Protein AF-A0A1G2RIM7-F1 (afdb_monomer_lite)

Sequence (79 aa):
MEKIPKKGDIIYLESACYMDSPFRDITGGKARIQSVEEVNGNYWVVLEGFPTSKYSWAHLSEMQEYLRGQFGDSWAQKG

Secondary structure (DSSP, 8-state):
-PPPP-TT-EEEE-SGGGTTSS-TT---EEEEEEEEEEETTEEEEEETTEEEEEEEHHHHHHHHHHHHHHHTT-BS---

Radius of gyration: 11.86 Å; chains: 1; bounding box: 25×26×32 Å

pLDDT: mean 80.96, std 14.78, range [46.81, 95.12]

Foldseek 3Di:
DQDDDAFFDKFWDDQPVDPPPPCNQFNTGIWTFHGWDADPNWIWTATVVRNVDTDTCVVRSVCRVVSCVVHVHDHRHDD

Organism: NCBI:txid1802460

Structure (mmCIF, N/CA/C/O backbone):
data_AF-A0A1G2RIM7-F1
#
_entry.id   AF-A0A1G2RIM7-F1
#
loop_
_atom_site.group_PDB
_atom_site.id
_atom_site.type_symbol
_atom_site.label_atom_id
_atom_site.label_alt_id
_atom_site.label_comp_id
_atom_site.label_asym_id
_atom_site.label_entity_id
_atom_site.label_seq_id
_atom_site.pdbx_PDB_ins_code
_atom_site.Cartn_x
_atom_site.Cartn_y
_atom_site.Cartn_z
_atom_site.occupancy
_atom_site.B_iso_or_equiv
_atom_site.auth_seq_id
_atom_site.auth_comp_id
_atom_site.auth_asym_id
_atom_site.auth_atom_id
_atom_site.pdbx_PDB_model_num
ATOM 1 N N . MET A 1 1 ? 1.540 11.196 -15.413 1.00 48.88 1 MET A N 1
ATOM 2 C CA . MET A 1 1 ? 2.615 10.265 -15.011 1.00 48.88 1 MET A CA 1
ATOM 3 C C . MET A 1 1 ? 2.236 9.724 -13.654 1.00 48.88 1 MET A C 1
ATOM 5 O O . MET A 1 1 ? 2.027 10.530 -12.753 1.00 48.88 1 MET A O 1
ATOM 9 N N . GLU A 1 2 ? 2.077 8.410 -13.524 1.00 61.72 2 GLU A N 1
ATOM 10 C CA . GLU A 1 2 ? 1.886 7.788 -12.213 1.00 61.72 2 GLU A CA 1
ATOM 11 C C . GLU A 1 2 ? 3.103 8.081 -11.337 1.00 61.72 2 GLU A C 1
ATOM 13 O O . GLU A 1 2 ? 4.253 7.980 -11.771 1.00 61.72 2 GLU A O 1
ATOM 18 N N . LYS A 1 3 ? 2.849 8.520 -10.107 1.00 81.31 3 LYS A N 1
ATOM 19 C CA . LYS A 1 3 ? 3.907 8.772 -9.134 1.00 81.31 3 LYS A CA 1
ATOM 20 C C . LYS A 1 3 ? 4.472 7.420 -8.693 1.00 81.31 3 LYS A C 1
ATOM 22 O O . LYS A 1 3 ? 3.712 6.580 -8.228 1.00 81.31 3 LYS A O 1
ATOM 27 N N . ILE A 1 4 ? 5.785 7.224 -8.806 1.00 88.56 4 ILE A N 1
ATOM 28 C CA . ILE A 1 4 ? 6.470 6.033 -8.278 1.00 88.56 4 ILE A CA 1
ATOM 29 C C . ILE A 1 4 ? 6.355 6.044 -6.740 1.00 88.56 4 ILE A C 1
ATOM 31 O O . ILE A 1 4 ? 6.637 7.087 -6.130 1.00 88.56 4 ILE A O 1
ATOM 35 N N . PRO A 1 5 ? 5.938 4.937 -6.094 1.00 92.44 5 PRO A N 1
ATOM 36 C CA . PRO A 1 5 ? 5.782 4.892 -4.648 1.00 92.44 5 PRO A CA 1
ATOM 37 C C . PRO A 1 5 ? 7.154 4.855 -3.975 1.00 92.44 5 PRO A C 1
ATOM 39 O O . PRO A 1 5 ? 8.127 4.331 -4.518 1.00 92.44 5 PRO A O 1
ATOM 42 N N . LYS A 1 6 ? 7.238 5.380 -2.754 1.00 95.00 6 LYS A N 1
ATOM 43 C CA . LYS A 1 6 ? 8.470 5.349 -1.960 1.00 95.00 6 LYS A CA 1
ATOM 44 C C . LYS A 1 6 ? 8.185 5.064 -0.496 1.00 95.00 6 LYS A C 1
ATOM 46 O O . LYS A 1 6 ? 7.111 5.373 0.015 1.00 95.00 6 LYS A O 1
ATOM 51 N N . LYS A 1 7 ? 9.189 4.527 0.197 1.00 95.06 7 LYS A N 1
ATOM 52 C CA . LYS A 1 7 ? 9.157 4.374 1.654 1.00 95.06 7 LYS A CA 1
ATOM 53 C C . LYS A 1 7 ? 8.769 5.696 2.326 1.00 95.06 7 LYS A C 1
ATOM 55 O O . LYS A 1 7 ? 9.314 6.748 1.997 1.00 95.06 7 LYS A O 1
ATOM 60 N N . GLY A 1 8 ? 7.853 5.614 3.284 1.00 94.19 8 GLY A N 1
ATOM 61 C CA . GLY A 1 8 ? 7.338 6.746 4.045 1.00 94.19 8 GLY A CA 1
ATOM 62 C C . GLY A 1 8 ? 6.129 7.446 3.422 1.00 94.19 8 GLY A C 1
ATOM 63 O O . GLY A 1 8 ? 5.477 8.212 4.131 1.00 94.19 8 GLY A O 1
ATOM 64 N N . ASP A 1 9 ? 5.790 7.181 2.154 1.00 94.50 9 ASP A N 1
ATOM 65 C CA . ASP A 1 9 ? 4.555 7.707 1.568 1.00 94.50 9 ASP A CA 1
ATOM 66 C C . ASP A 1 9 ? 3.331 7.148 2.312 1.00 94.50 9 ASP A C 1
ATOM 68 O O . ASP A 1 9 ? 3.320 6.000 2.768 1.00 94.50 9 ASP A O 1
ATOM 72 N N . ILE A 1 10 ? 2.302 7.987 2.436 1.00 92.56 10 ILE A N 1
ATOM 73 C CA . ILE A 1 10 ? 1.000 7.610 2.983 1.00 92.56 10 ILE A CA 1
ATOM 74 C C . ILE A 1 10 ? 0.070 7.310 1.816 1.00 92.56 10 ILE A C 1
ATOM 76 O O . ILE A 1 10 ? -0.105 8.148 0.929 1.00 92.56 10 ILE A O 1
ATOM 80 N N . ILE A 1 11 ? -0.528 6.126 1.848 1.00 91.75 11 ILE A N 1
ATOM 81 C CA . ILE A 1 11 ? -1.458 5.633 0.837 1.00 91.75 11 ILE A CA 1
ATOM 82 C C . ILE A 1 11 ? -2.736 5.138 1.506 1.00 91.75 11 ILE A C 1
ATOM 84 O O . ILE A 1 11 ? -2.757 4.904 2.712 1.00 91.75 11 ILE A O 1
ATOM 88 N N . TYR A 1 12 ? -3.789 4.957 0.723 1.00 90.19 12 TYR A N 1
ATOM 89 C CA . TYR A 1 12 ? -5.054 4.393 1.168 1.00 90.19 12 TYR A CA 1
ATOM 90 C C . TYR A 1 12 ? -5.208 2.947 0.703 1.00 90.19 12 TYR A C 1
ATOM 92 O O . TYR A 1 12 ? -4.849 2.616 -0.429 1.00 90.19 12 TYR A O 1
ATOM 100 N N . LEU A 1 13 ? -5.772 2.114 1.575 1.00 85.69 13 LEU A N 1
ATOM 101 C CA . LEU A 1 13 ? -6.145 0.728 1.312 1.00 85.69 13 LEU A CA 1
ATOM 102 C C . LEU A 1 13 ? -7.631 0.503 1.573 1.00 85.69 13 LEU A C 1
ATOM 104 O O . LEU A 1 13 ? -8.179 1.052 2.530 1.00 85.69 13 LEU A O 1
ATOM 108 N N . GLU A 1 14 ? -8.253 -0.375 0.793 1.00 80.25 14 GLU A N 1
ATOM 109 C CA . GLU A 1 14 ? -9.541 -0.965 1.155 1.00 80.25 14 GLU A CA 1
ATOM 110 C C . GLU A 1 14 ? -9.377 -2.222 2.018 1.00 80.25 14 GLU A C 1
ATOM 112 O O . GLU A 1 14 ? -8.347 -2.897 1.985 1.00 80.25 14 GLU A O 1
ATOM 117 N N . SER A 1 15 ? -10.425 -2.559 2.770 1.00 67.19 15 SER A N 1
ATOM 118 C CA . SER A 1 15 ? -10.522 -3.807 3.534 1.00 67.19 15 SER A CA 1
ATOM 119 C C . SER A 1 15 ? -10.795 -5.038 2.655 1.00 67.19 15 SER A C 1
ATOM 121 O O . SER A 1 15 ? -10.462 -6.155 3.047 1.00 67.19 15 SER A O 1
ATOM 123 N N . ALA A 1 16 ? -11.391 -4.857 1.469 1.00 58.03 16 ALA A N 1
ATOM 124 C CA . ALA A 1 16 ? -11.950 -5.948 0.665 1.00 58.03 16 ALA A CA 1
ATOM 125 C C . ALA A 1 16 ? -10.927 -6.719 -0.192 1.00 58.03 16 ALA A C 1
ATOM 127 O O . ALA A 1 16 ? -11.167 -7.887 -0.501 1.00 58.03 16 ALA A O 1
ATOM 128 N N . CYS A 1 17 ? -9.754 -6.149 -0.483 1.00 53.16 17 CYS A N 1
ATOM 129 C CA . CYS A 1 17 ? -8.683 -6.831 -1.224 1.00 53.16 17 CYS A CA 1
ATOM 130 C C . CYS A 1 17 ? -8.106 -8.086 -0.521 1.00 53.16 17 CYS A C 1
ATOM 132 O O . CYS A 1 17 ? -7.253 -8.756 -1.100 1.00 53.16 17 CYS A O 1
ATOM 134 N N . TYR A 1 18 ? -8.533 -8.419 0.709 1.00 54.50 18 TYR A N 1
ATOM 135 C CA . TYR A 1 18 ? -7.868 -9.415 1.567 1.00 54.50 18 TYR A CA 1
ATOM 136 C C . TYR A 1 18 ? -8.778 -10.504 2.154 1.00 54.50 18 TYR A C 1
ATOM 138 O O . TYR A 1 18 ? -8.406 -11.127 3.147 1.00 54.50 18 TYR A O 1
ATOM 146 N N . MET A 1 19 ? -9.939 -10.791 1.552 1.00 47.38 19 MET A N 1
ATOM 147 C CA . MET A 1 19 ? -10.883 -11.773 2.122 1.00 47.38 19 MET A CA 1
ATOM 148 C C . MET A 1 19 ? -10.371 -13.228 2.207 1.00 47.38 19 MET A C 1
ATOM 150 O O . MET A 1 19 ? -10.958 -14.002 2.958 1.00 47.38 19 MET A O 1
ATOM 154 N N . ASP A 1 20 ? -9.270 -13.588 1.535 1.00 48.38 20 ASP A N 1
ATOM 155 C CA . ASP A 1 20 ? -8.682 -14.945 1.587 1.00 48.38 20 ASP A CA 1
ATOM 156 C C . ASP A 1 20 ? -7.365 -15.050 2.380 1.00 48.38 20 ASP A C 1
ATOM 158 O O . ASP A 1 20 ? -6.720 -16.100 2.407 1.00 48.38 20 ASP A O 1
ATOM 162 N N . SER A 1 21 ? -6.950 -13.980 3.061 1.00 47.41 21 SER A N 1
ATOM 163 C CA . SER A 1 21 ? -5.733 -13.993 3.873 1.00 47.41 21 SER A CA 1
ATOM 164 C C . SER A 1 21 ? -6.060 -14.197 5.360 1.00 47.41 21 SER A C 1
ATOM 166 O O . SER A 1 21 ? -7.052 -13.649 5.842 1.00 47.41 21 SER A O 1
ATOM 168 N N . PRO A 1 22 ? -5.237 -14.919 6.150 1.00 51.22 22 PRO A N 1
ATOM 169 C CA . PRO A 1 22 ? -5.416 -15.019 7.605 1.00 51.22 22 PRO A CA 1
ATOM 1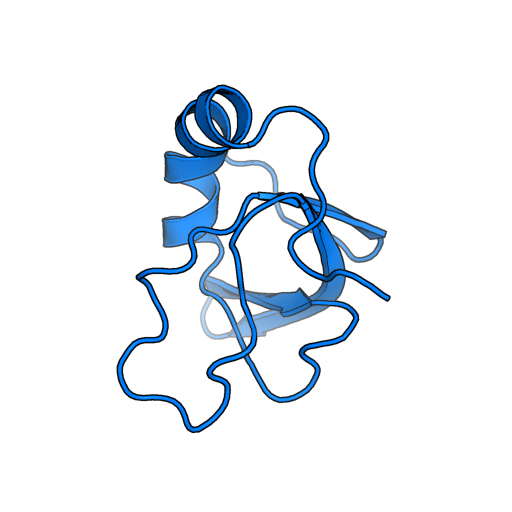70 C C . PRO A 1 22 ? -5.360 -13.661 8.339 1.00 51.22 22 PRO A C 1
ATOM 172 O O . PRO A 1 22 ? -5.637 -13.602 9.534 1.00 51.22 22 PRO A O 1
ATOM 175 N N . PHE A 1 23 ? -5.034 -12.568 7.643 1.00 52.59 23 PHE A N 1
ATOM 176 C CA . PHE A 1 23 ? -4.993 -11.204 8.165 1.00 52.59 23 PHE A CA 1
ATOM 177 C C . PHE A 1 23 ? -6.382 -10.539 8.105 1.00 52.59 23 PHE A C 1
ATOM 179 O O . PHE A 1 23 ? -6.641 -9.675 7.270 1.00 52.59 23 PHE A O 1
ATOM 186 N N . ARG A 1 24 ? -7.285 -10.937 9.013 1.00 54.25 24 ARG A N 1
ATOM 187 C CA . ARG A 1 24 ? -8.641 -10.359 9.168 1.00 54.25 24 ARG A CA 1
ATOM 188 C C . ARG A 1 24 ? -8.677 -8.947 9.780 1.00 54.25 24 ARG A C 1
ATOM 190 O O . ARG A 1 24 ? -9.763 -8.416 9.989 1.00 54.25 24 ARG A O 1
ATOM 197 N N . ASP A 1 25 ? -7.525 -8.330 10.039 1.00 56.78 25 ASP A N 1
ATOM 198 C CA . ASP A 1 25 ? -7.431 -7.122 10.874 1.00 56.78 25 ASP A CA 1
ATOM 199 C C . ASP A 1 25 ? -7.289 -5.803 10.086 1.00 56.78 25 ASP A C 1
ATOM 201 O O . ASP A 1 25 ? -7.075 -4.746 10.679 1.00 56.78 25 ASP A O 1
ATOM 205 N N . ILE A 1 26 ? -7.414 -5.821 8.752 1.00 63.50 26 ILE A N 1
ATOM 206 C CA . ILE A 1 26 ? -7.385 -4.594 7.937 1.00 63.50 26 ILE A CA 1
ATOM 207 C C . ILE A 1 26 ? -8.793 -4.001 7.855 1.00 63.50 26 ILE A C 1
ATOM 209 O O . ILE A 1 26 ? -9.646 -4.491 7.117 1.00 63.50 26 ILE A O 1
ATOM 213 N N . THR A 1 27 ? -9.031 -2.886 8.548 1.00 68.12 27 THR A N 1
ATOM 214 C CA . THR A 1 27 ? -10.312 -2.156 8.465 1.00 68.12 27 THR A CA 1
ATOM 215 C C . THR A 1 27 ? -10.400 -1.200 7.268 1.00 68.12 27 THR A C 1
ATOM 217 O O . THR A 1 27 ? -11.449 -0.603 7.043 1.00 68.12 27 THR A O 1
ATOM 220 N N . GLY A 1 28 ? -9.321 -1.068 6.485 1.00 78.44 28 GLY A N 1
ATOM 221 C CA . GLY A 1 28 ? -9.179 -0.056 5.433 1.00 78.44 28 GLY A CA 1
ATOM 222 C C . GLY A 1 28 ? -8.818 1.324 5.998 1.00 78.44 28 GLY A C 1
ATOM 223 O O . GLY A 1 28 ? -9.055 1.611 7.173 1.00 78.44 28 GLY A O 1
ATOM 224 N N . GLY A 1 29 ? -8.190 2.168 5.178 1.00 88.12 29 GLY A N 1
ATOM 225 C CA . GLY A 1 29 ? -7.732 3.508 5.555 1.00 88.12 29 GLY A CA 1
ATOM 226 C C . GLY A 1 29 ? -6.283 3.802 5.172 1.00 88.12 29 GLY A C 1
ATOM 227 O O . GLY A 1 29 ? -5.699 3.139 4.314 1.00 88.12 29 GLY A O 1
ATOM 228 N N . LYS A 1 30 ? -5.701 4.824 5.805 1.00 91.50 30 LYS A N 1
ATOM 229 C CA . LYS A 1 30 ? -4.311 5.238 5.587 1.00 91.50 30 LYS A CA 1
ATOM 230 C C . LYS A 1 30 ? -3.333 4.180 6.081 1.00 91.50 30 LYS A C 1
ATOM 232 O O . LYS A 1 30 ? -3.467 3.668 7.190 1.00 91.50 30 LYS A O 1
ATOM 237 N N . ALA A 1 31 ? -2.298 3.932 5.299 1.00 90.00 31 ALA A N 1
ATOM 238 C CA . ALA A 1 31 ? -1.158 3.113 5.662 1.00 90.00 31 ALA A CA 1
ATOM 239 C C . ALA A 1 31 ? 0.127 3.788 5.180 1.00 90.00 31 ALA A C 1
ATOM 241 O O . ALA A 1 31 ? 0.130 4.513 4.182 1.00 90.00 31 ALA A O 1
ATOM 242 N N . ARG A 1 32 ? 1.227 3.563 5.901 1.00 92.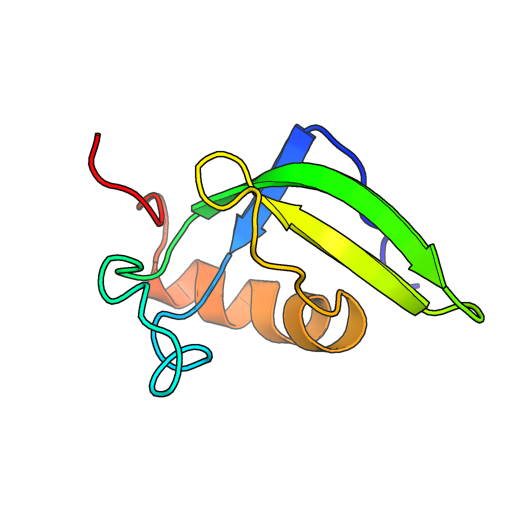69 32 ARG A N 1
ATOM 243 C CA . ARG A 1 32 ? 2.544 4.071 5.513 1.00 92.69 32 ARG A CA 1
ATOM 244 C C . ARG A 1 32 ? 3.328 2.978 4.804 1.00 92.69 32 ARG A C 1
ATOM 246 O O . ARG A 1 32 ? 3.353 1.841 5.266 1.00 92.69 32 ARG A O 1
ATOM 253 N N . ILE A 1 33 ? 4.003 3.328 3.715 1.00 93.38 33 ILE A N 1
ATOM 254 C CA . ILE A 1 33 ? 4.890 2.404 3.005 1.00 93.38 33 ILE A CA 1
ATOM 255 C C . ILE A 1 33 ? 6.152 2.150 3.836 1.00 93.38 33 ILE A C 1
ATOM 257 O O . ILE A 1 33 ? 6.933 3.068 4.094 1.00 93.38 33 ILE A O 1
ATOM 261 N N . GLN A 1 34 ? 6.382 0.892 4.201 1.00 93.94 34 GLN A N 1
ATOM 262 C CA . GLN A 1 34 ? 7.587 0.422 4.881 1.00 93.94 34 GLN A CA 1
ATOM 263 C C . GLN A 1 34 ? 8.732 0.161 3.895 1.00 93.94 34 GLN A C 1
ATOM 265 O O . GLN A 1 34 ? 9.874 0.558 4.153 1.00 93.94 34 GLN A O 1
ATOM 270 N N . SER A 1 35 ? 8.439 -0.486 2.767 1.00 94.94 35 SER A N 1
ATOM 271 C CA . SER A 1 35 ? 9.392 -0.746 1.684 1.00 94.94 35 SER A CA 1
ATOM 272 C C . SER A 1 35 ? 8.690 -0.819 0.329 1.00 94.94 35 SER A C 1
ATOM 274 O O . SER A 1 35 ? 7.474 -0.989 0.243 1.00 94.94 35 SER A O 1
ATOM 276 N N . VAL A 1 36 ? 9.478 -0.651 -0.731 1.00 95.12 36 VAL A N 1
ATOM 277 C CA . VAL A 1 36 ? 9.044 -0.797 -2.122 1.00 95.12 36 VAL A CA 1
ATOM 278 C C . VAL A 1 36 ? 10.004 -1.760 -2.798 1.00 95.12 36 VAL A C 1
ATOM 280 O O . VAL A 1 36 ? 11.217 -1.638 -2.634 1.00 95.12 36 VAL A O 1
ATOM 283 N N . GLU A 1 37 ? 9.457 -2.704 -3.546 1.00 94.50 37 GLU A N 1
ATOM 284 C CA . GLU A 1 37 ? 10.197 -3.644 -4.372 1.00 94.50 37 GLU A CA 1
ATOM 285 C C . GLU A 1 37 ? 9.806 -3.437 -5.834 1.00 94.50 37 GLU A C 1
ATOM 287 O O . GLU A 1 37 ? 8.625 -3.325 -6.157 1.00 94.50 37 GLU A O 1
ATOM 292 N N . GLU A 1 38 ? 10.794 -3.397 -6.723 1.00 94.00 38 GLU A N 1
ATOM 293 C CA . GLU A 1 38 ? 10.563 -3.383 -8.164 1.00 94.00 38 GLU A CA 1
ATOM 294 C C . GLU A 1 38 ? 10.824 -4.782 -8.725 1.00 94.00 38 GLU A C 1
ATOM 296 O O . GLU A 1 38 ? 11.910 -5.338 -8.558 1.00 94.00 38 GLU A O 1
ATOM 301 N N . VAL A 1 39 ? 9.822 -5.363 -9.383 1.00 91.44 39 VAL A N 1
ATOM 302 C CA . VAL A 1 39 ? 9.901 -6.697 -9.987 1.00 91.44 39 VAL A CA 1
ATOM 303 C C . VAL A 1 39 ? 9.358 -6.619 -11.405 1.00 91.44 39 VAL A C 1
ATOM 305 O O . VAL A 1 39 ? 8.176 -6.342 -11.604 1.00 91.44 39 VAL A O 1
ATOM 308 N N . ASN A 1 40 ? 10.210 -6.871 -12.402 1.00 91.56 40 ASN A N 1
ATOM 309 C CA . ASN A 1 40 ? 9.845 -6.831 -13.825 1.00 91.56 40 ASN A CA 1
ATOM 310 C C . ASN A 1 40 ? 9.117 -5.527 -14.222 1.00 91.56 40 ASN A C 1
ATOM 312 O O . ASN A 1 40 ? 8.091 -5.573 -14.897 1.00 91.56 40 ASN A O 1
ATOM 316 N N . GLY A 1 41 ? 9.599 -4.376 -13.739 1.00 88.06 41 GLY A N 1
ATOM 317 C CA . GLY A 1 41 ? 9.000 -3.060 -14.002 1.00 88.06 41 GLY A CA 1
ATOM 318 C C . GLY A 1 41 ? 7.696 -2.768 -13.248 1.00 88.06 41 GLY A C 1
ATOM 319 O O . GLY A 1 41 ? 7.079 -1.735 -13.486 1.00 88.06 41 GLY A O 1
ATOM 320 N N . ASN A 1 42 ? 7.267 -3.651 -12.341 1.00 90.00 42 ASN A N 1
ATOM 321 C CA . ASN A 1 42 ? 6.110 -3.434 -11.475 1.00 90.00 42 ASN A CA 1
ATOM 322 C C . ASN A 1 42 ? 6.563 -3.096 -10.058 1.00 90.00 42 ASN A C 1
ATOM 324 O O . ASN A 1 42 ? 7.450 -3.755 -9.510 1.00 90.00 42 ASN A O 1
ATOM 328 N N . TYR A 1 43 ? 5.908 -2.112 -9.446 1.00 93.25 43 TYR A N 1
ATOM 329 C CA . TYR A 1 43 ? 6.171 -1.725 -8.066 1.00 93.25 43 TYR A CA 1
ATOM 330 C C . TYR A 1 43 ? 5.236 -2.454 -7.108 1.00 93.25 43 TYR A C 1
ATOM 332 O O . TYR A 1 43 ? 4.012 -2.396 -7.238 1.00 93.25 43 TYR A O 1
ATOM 340 N N . TRP A 1 44 ? 5.829 -3.094 -6.110 1.00 92.31 44 TRP A N 1
ATOM 341 C CA . TRP A 1 44 ? 5.149 -3.738 -4.999 1.00 92.31 44 TRP A CA 1
ATOM 342 C C . TRP A 1 44 ? 5.478 -2.987 -3.721 1.00 92.31 44 TRP A C 1
ATOM 344 O O . TRP A 1 44 ? 6.645 -2.744 -3.422 1.00 92.31 44 TRP A O 1
ATOM 354 N N . VAL A 1 45 ? 4.461 -2.608 -2.960 1.00 92.50 45 VAL A N 1
ATOM 355 C CA . VAL A 1 45 ? 4.641 -1.883 -1.700 1.00 92.50 45 VAL A CA 1
ATOM 35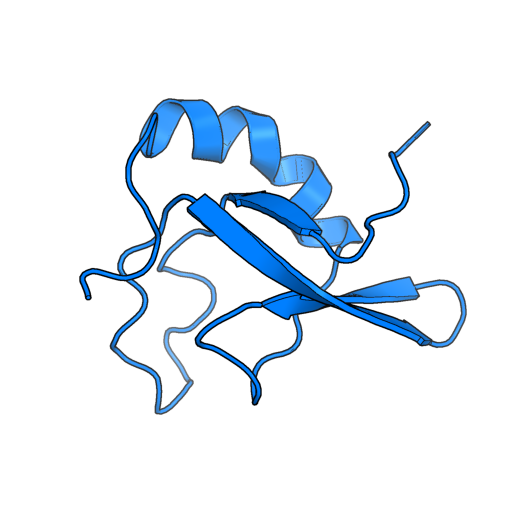6 C C . VAL A 1 45 ? 4.367 -2.816 -0.529 1.00 92.50 45 VAL A C 1
ATOM 358 O O . VAL A 1 45 ? 3.456 -3.638 -0.586 1.00 92.50 45 VAL A O 1
ATOM 361 N N . VAL A 1 46 ? 5.163 -2.694 0.526 1.00 90.69 46 VAL A N 1
ATOM 362 C CA . VAL A 1 46 ? 4.938 -3.328 1.832 1.00 90.69 46 VAL A CA 1
ATOM 363 C C . VAL A 1 46 ? 4.609 -2.220 2.812 1.00 90.69 46 VAL A C 1
ATOM 365 O O . VAL A 1 46 ? 5.219 -1.148 2.767 1.00 90.69 46 VAL A O 1
ATOM 368 N N . LEU A 1 47 ? 3.645 -2.458 3.692 1.00 89.06 47 LEU A N 1
ATOM 369 C CA . LEU A 1 47 ? 3.090 -1.425 4.557 1.00 89.06 47 LEU A CA 1
ATOM 370 C C . LEU A 1 47 ? 3.474 -1.660 6.009 1.00 89.06 47 LEU A C 1
ATOM 372 O O . LEU A 1 47 ? 3.600 -2.798 6.461 1.00 89.06 47 LEU A O 1
ATOM 376 N N . GLU A 1 48 ? 3.642 -0.567 6.746 1.00 87.75 48 GLU A N 1
ATOM 377 C CA . GLU A 1 48 ? 3.853 -0.625 8.188 1.00 87.75 48 GLU A CA 1
ATOM 378 C C . GLU A 1 48 ? 2.697 -1.379 8.850 1.00 87.75 48 GLU A C 1
ATOM 380 O O . GLU A 1 48 ? 1.529 -1.154 8.534 1.00 87.75 48 GLU A O 1
ATOM 385 N N . GLY A 1 49 ? 3.049 -2.317 9.731 1.00 80.50 49 GLY A N 1
ATOM 386 C CA . GLY A 1 49 ? 2.091 -3.185 10.408 1.00 80.50 49 GLY A CA 1
ATOM 387 C C . GLY A 1 49 ? 1.555 -4.351 9.564 1.00 80.50 49 GLY A C 1
ATOM 388 O O . GLY A 1 49 ? 0.898 -5.225 10.121 1.00 80.50 49 GLY A O 1
ATOM 389 N N . PHE A 1 50 ? 1.903 -4.431 8.273 1.00 82.12 50 PHE A N 1
ATOM 390 C CA . PHE A 1 50 ? 1.586 -5.558 7.385 1.00 82.12 50 PHE A CA 1
ATOM 391 C C . PHE A 1 50 ? 2.832 -6.063 6.628 1.00 82.12 50 PHE A C 1
ATOM 393 O O . PHE A 1 50 ? 2.827 -6.136 5.397 1.00 82.12 50 PHE A O 1
ATOM 400 N N . PRO A 1 51 ? 3.921 -6.438 7.331 1.00 82.19 51 PRO A N 1
ATOM 401 C CA . PRO A 1 51 ? 5.221 -6.717 6.709 1.00 82.19 51 PRO A CA 1
ATOM 402 C C . PRO A 1 51 ? 5.240 -7.969 5.816 1.00 82.19 51 PRO A C 1
ATOM 404 O O . PRO A 1 51 ? 6.148 -8.143 5.008 1.00 82.19 51 PRO A O 1
ATOM 407 N N . THR A 1 52 ? 4.260 -8.859 5.968 1.00 82.00 52 THR A N 1
ATOM 408 C CA . THR A 1 52 ? 4.116 -10.093 5.181 1.00 82.00 52 THR A CA 1
ATOM 409 C C . THR A 1 52 ? 3.283 -9.902 3.914 1.00 82.00 52 THR A C 1
ATOM 411 O O . THR A 1 52 ? 3.227 -10.811 3.088 1.00 82.00 52 THR A O 1
ATOM 414 N N . SER A 1 53 ? 2.630 -8.748 3.754 1.00 81.88 53 SER A N 1
ATOM 415 C CA . SER A 1 53 ? 1.716 -8.473 2.644 1.00 81.88 53 SER A CA 1
ATOM 416 C C . SER A 1 53 ? 2.362 -7.522 1.639 1.00 81.88 53 SER A C 1
ATOM 418 O O . SER A 1 53 ? 2.911 -6.483 2.008 1.00 81.88 53 SER A O 1
ATOM 420 N N . LYS A 1 54 ? 2.291 -7.885 0.355 1.00 86.62 54 LYS A N 1
ATOM 421 C CA . LYS A 1 54 ? 2.779 -7.079 -0.770 1.00 86.62 54 LYS A CA 1
ATOM 422 C C . LYS A 1 54 ? 1.601 -6.630 -1.615 1.00 86.62 54 LYS A C 1
ATOM 424 O O . LYS A 1 54 ? 0.753 -7.442 -1.971 1.00 86.62 54 LYS A O 1
ATOM 429 N N . TYR A 1 55 ? 1.587 -5.353 -1.965 1.00 85.19 55 TYR A N 1
ATOM 430 C CA . TYR A 1 55 ? 0.473 -4.721 -2.655 1.00 85.19 55 TYR A CA 1
ATOM 431 C C . TYR A 1 55 ? 0.953 -4.175 -3.999 1.00 85.19 55 TYR A C 1
ATOM 433 O O . TYR A 1 55 ? 1.965 -3.475 -4.050 1.00 85.19 55 TYR A O 1
ATOM 441 N N . SER A 1 56 ? 0.237 -4.478 -5.082 1.00 89.06 56 SER A N 1
ATOM 442 C CA . SER A 1 56 ? 0.561 -3.931 -6.403 1.00 89.06 56 SER A CA 1
ATOM 443 C C . SER A 1 56 ? 0.272 -2.433 -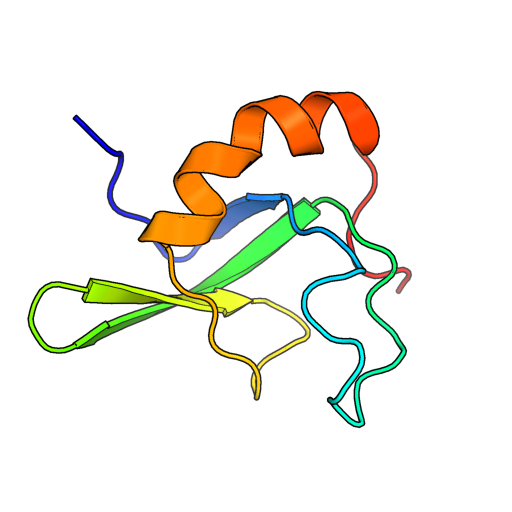6.436 1.00 89.06 56 SER A C 1
ATOM 445 O O . SER A 1 56 ? -0.859 -2.005 -6.196 1.00 89.06 56 SER A O 1
ATOM 447 N N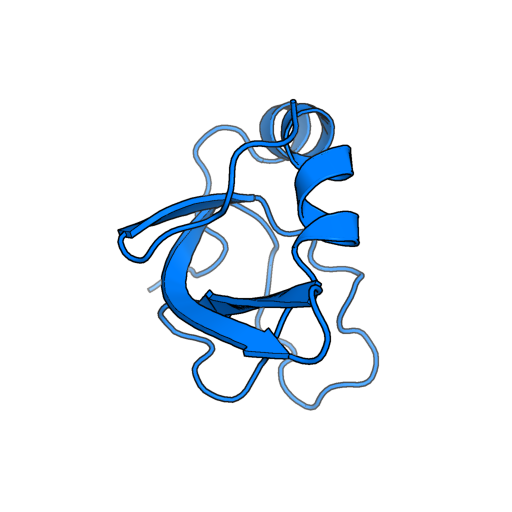 . TRP A 1 57 ? 1.288 -1.628 -6.748 1.00 89.81 57 TRP A N 1
ATOM 448 C CA . TRP A 1 57 ? 1.128 -0.181 -6.846 1.00 89.81 57 TRP A CA 1
ATOM 449 C C . TRP A 1 57 ? 0.210 0.228 -7.990 1.00 89.81 57 TRP A C 1
ATOM 451 O O . TRP A 1 57 ? -0.571 1.152 -7.806 1.00 89.81 57 TRP A O 1
ATOM 461 N N . ALA A 1 58 ? 0.267 -0.469 -9.129 1.00 87.62 58 ALA A N 1
ATOM 462 C CA . ALA A 1 58 ? -0.584 -0.169 -10.279 1.00 87.62 58 ALA A CA 1
ATOM 463 C C . ALA A 1 58 ? -2.060 -0.149 -9.854 1.00 87.62 58 ALA A C 1
ATOM 465 O O . ALA A 1 58 ? -2.737 0.862 -10.002 1.00 87.62 58 ALA A O 1
ATOM 466 N N . HIS A 1 59 ? -2.497 -1.206 -9.165 1.00 83.62 59 HIS A N 1
ATOM 467 C CA . HIS A 1 59 ? -3.860 -1.307 -8.655 1.00 83.62 59 HIS A CA 1
ATOM 468 C C . HIS A 1 59 ? -4.177 -0.266 -7.570 1.00 83.62 59 HIS A C 1
ATOM 470 O O . HIS A 1 59 ? -5.214 0.391 -7.609 1.00 83.62 59 HIS A O 1
ATOM 476 N N . LEU A 1 60 ? -3.274 -0.077 -6.602 1.00 85.94 60 LEU A N 1
ATOM 477 C CA . LEU A 1 60 ? -3.512 0.870 -5.513 1.00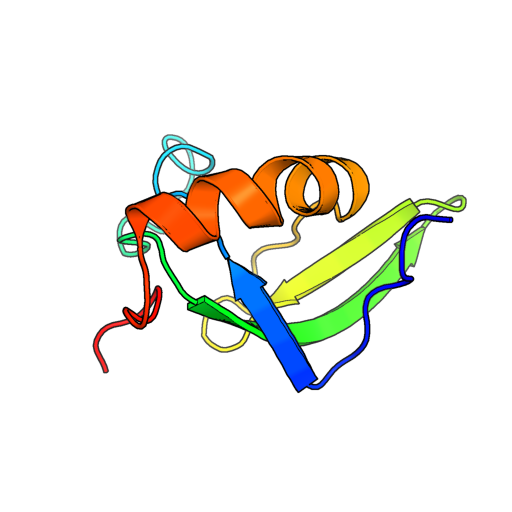 85.94 60 LEU A CA 1
ATOM 478 C C . LEU A 1 60 ? -3.575 2.320 -5.991 1.00 85.94 60 LEU A C 1
ATOM 480 O O . LEU A 1 60 ? -4.363 3.095 -5.449 1.00 85.94 60 LEU A O 1
ATOM 484 N N . SER A 1 61 ? -2.745 2.695 -6.963 1.00 88.06 61 SER A N 1
ATOM 485 C CA . SER A 1 61 ? -2.595 4.073 -7.429 1.00 88.06 61 SER A CA 1
ATOM 486 C C . SER A 1 61 ? -3.887 4.626 -8.037 1.00 88.06 61 SER A C 1
ATOM 488 O O . SER A 1 61 ? -4.256 5.764 -7.743 1.00 88.06 61 SER A O 1
ATOM 490 N N . GLU A 1 62 ? -4.625 3.789 -8.767 1.00 87.00 62 GLU A N 1
ATOM 491 C CA . GLU A 1 62 ? -5.909 4.124 -9.392 1.00 87.00 62 GLU A CA 1
ATOM 492 C C . GLU A 1 62 ? -7.012 4.396 -8.358 1.00 87.00 62 GLU A C 1
ATOM 494 O O . GLU A 1 62 ? -7.922 5.190 -8.591 1.00 87.00 62 GLU A O 1
ATOM 499 N N . MET A 1 63 ? -6.919 3.775 -7.180 1.00 86.88 63 MET A N 1
ATOM 500 C CA . MET A 1 63 ? -7.950 3.852 -6.145 1.00 86.88 63 MET A CA 1
ATOM 501 C C . MET A 1 63 ? -7.689 4.943 -5.099 1.00 86.88 63 MET A C 1
ATOM 503 O O . MET A 1 63 ? -8.538 5.177 -4.238 1.00 86.88 63 MET A O 1
ATOM 507 N N . GLN A 1 64 ? -6.543 5.635 -5.142 1.00 90.06 64 GLN A N 1
ATOM 508 C CA . GLN A 1 64 ? -6.138 6.546 -4.062 1.00 90.06 64 GLN A CA 1
ATOM 509 C C . GLN A 1 64 ? -7.121 7.697 -3.828 1.00 90.06 64 GLN A C 1
ATOM 511 O O . GLN A 1 64 ? -7.370 8.055 -2.678 1.00 90.06 64 GLN A O 1
ATOM 516 N N . GLU A 1 65 ? -7.685 8.284 -4.884 1.00 88.50 65 GLU A N 1
ATOM 517 C CA . GLU A 1 65 ? -8.651 9.383 -4.749 1.00 88.50 65 GLU A CA 1
ATOM 518 C C . GLU A 1 65 ? -9.990 8.898 -4.187 1.00 88.50 65 GLU A C 1
ATOM 520 O O . GLU A 1 65 ? -10.540 9.511 -3.270 1.00 88.50 65 GLU A O 1
ATOM 525 N N . TYR A 1 66 ? -10.471 7.755 -4.679 1.00 87.81 66 TYR A N 1
ATOM 526 C CA . TYR A 1 66 ? -11.699 7.125 -4.205 1.00 87.81 66 TYR A CA 1
ATOM 527 C C . TYR A 1 66 ? -11.598 6.738 -2.725 1.00 87.81 66 TYR A C 1
ATOM 529 O O . TYR A 1 66 ? -12.421 7.157 -1.909 1.00 87.81 66 TYR A O 1
ATOM 537 N N . LEU A 1 67 ? -10.543 6.011 -2.348 1.00 88.25 67 LEU A N 1
ATOM 538 C CA . LEU A 1 67 ? -10.340 5.545 -0.977 1.00 88.25 67 LEU A CA 1
ATOM 539 C C . LEU A 1 67 ? -10.065 6.705 -0.011 1.00 88.25 67 LEU A C 1
ATOM 541 O O . LEU A 1 67 ? -10.498 6.657 1.140 1.00 88.25 67 LEU A O 1
ATOM 545 N N . ARG A 1 68 ? -9.421 7.785 -0.474 1.00 89.38 68 ARG A N 1
ATOM 546 C CA . ARG A 1 68 ? -9.303 9.028 0.302 1.00 89.38 68 ARG A CA 1
ATOM 547 C C . ARG A 1 68 ? -10.674 9.606 0.641 1.00 89.38 68 ARG A C 1
ATOM 549 O O . ARG A 1 68 ? -10.880 10.017 1.779 1.00 89.38 68 ARG A O 1
ATOM 556 N N . GLY A 1 69 ? -11.600 9.632 -0.318 1.00 86.00 69 GLY A N 1
ATOM 557 C CA . GLY A 1 69 ? -12.970 10.095 -0.090 1.00 86.00 69 GLY A CA 1
ATOM 558 C C . GLY A 1 69 ? -13.740 9.227 0.909 1.00 86.00 69 GLY A C 1
ATOM 559 O O . GLY A 1 69 ? -14.523 9.752 1.694 1.00 86.00 69 GLY A O 1
ATOM 560 N N . GLN A 1 70 ? -13.489 7.915 0.917 1.00 86.44 70 GLN A N 1
ATOM 561 C CA . GLN A 1 70 ? -14.163 6.979 1.821 1.00 86.44 70 GLN A CA 1
ATOM 562 C C . GLN A 1 70 ? -13.612 6.994 3.247 1.00 86.44 70 GLN A C 1
ATOM 564 O O . GLN A 1 70 ? -14.381 6.999 4.206 1.00 86.44 70 GLN A O 1
ATOM 569 N N . PHE A 1 71 ? -12.288 6.978 3.395 1.00 86.06 71 PHE A N 1
ATOM 570 C CA . PHE A 1 71 ? -11.640 6.795 4.695 1.00 86.06 71 PHE A CA 1
ATOM 571 C C . PHE A 1 71 ? -11.130 8.096 5.317 1.00 86.06 71 PHE A C 1
ATOM 573 O O . PHE A 1 71 ? -10.792 8.107 6.500 1.00 86.06 71 PHE A O 1
ATOM 580 N N . GLY A 1 72 ? -11.060 9.193 4.557 1.00 84.56 72 GLY A N 1
ATOM 581 C CA . GLY A 1 72 ? -10.632 10.499 5.055 1.00 84.56 72 GLY A CA 1
ATOM 582 C C . GLY A 1 72 ? -9.286 10.431 5.779 1.00 84.56 72 GLY A C 1
ATOM 583 O O . GLY A 1 72 ? -8.252 10.154 5.171 1.00 84.56 72 GLY A O 1
ATOM 584 N N . ASP A 1 73 ? -9.300 10.673 7.092 1.00 85.19 73 ASP A N 1
ATOM 585 C CA . ASP A 1 73 ? -8.109 10.658 7.946 1.00 85.19 73 ASP A CA 1
ATOM 586 C C . ASP A 1 73 ? -7.942 9.408 8.822 1.00 85.19 73 ASP A C 1
ATOM 588 O O . ASP A 1 73 ? -7.004 9.339 9.625 1.00 85.19 73 ASP A O 1
ATOM 592 N N . SER A 1 74 ? -8.787 8.396 8.639 1.00 86.31 74 SER A N 1
ATOM 593 C CA . SER A 1 74 ? -8.689 7.122 9.349 1.00 86.31 74 SER A CA 1
ATOM 594 C C . SER A 1 74 ? -7.469 6.315 8.900 1.00 86.31 74 SER A C 1
ATOM 596 O O . SER A 1 74 ? -7.129 6.284 7.718 1.00 86.31 74 SER A O 1
ATOM 598 N N . TRP A 1 75 ? -6.803 5.650 9.846 1.00 85.62 75 TRP A N 1
ATOM 599 C CA . TRP A 1 75 ? -5.694 4.729 9.582 1.00 85.62 75 TRP A CA 1
ATOM 600 C C . TRP A 1 75 ? -6.203 3.289 9.473 1.00 85.62 75 TRP A C 1
ATOM 602 O O . TRP A 1 75 ? -7.118 2.903 10.196 1.00 85.62 75 TRP A O 1
ATOM 612 N N . ALA A 1 76 ? -5.586 2.501 8.589 1.00 78.56 76 ALA A N 1
ATOM 613 C CA . ALA A 1 76 ? -5.925 1.100 8.321 1.00 78.56 76 ALA A CA 1
ATOM 614 C C . ALA A 1 76 ? -5.643 0.155 9.498 1.00 78.56 76 ALA A C 1
ATOM 616 O O . ALA A 1 76 ? -6.043 -1.005 9.460 1.00 78.56 76 ALA A O 1
ATOM 617 N N . GLN A 1 77 ? -4.973 0.658 10.535 1.00 70.56 77 GLN A N 1
ATOM 618 C CA . GLN A 1 77 ? -4.770 -0.013 11.808 1.00 70.56 77 GLN A CA 1
ATOM 619 C C . GLN A 1 77 ? -5.279 0.885 12.936 1.00 70.56 77 GLN A C 1
ATOM 621 O O . GLN A 1 77 ? -4.907 2.059 13.026 1.00 70.56 77 GLN A O 1
ATOM 626 N N . LYS A 1 78 ? -6.106 0.321 13.817 1.00 49.25 78 LYS A N 1
ATOM 627 C CA . LYS A 1 78 ? -6.198 0.787 15.203 1.00 49.25 78 LYS A CA 1
ATOM 628 C C . LYS A 1 78 ? -5.014 0.166 15.945 1.00 49.25 78 LYS A C 1
ATOM 630 O O . LYS A 1 78 ? -4.741 -1.011 15.729 1.00 49.25 78 LYS A O 1
ATOM 635 N N . GLY A 1 79 ? -4.302 0.985 16.719 1.00 46.81 79 GLY A N 1
ATOM 636 C CA . GLY A 1 79 ? -3.158 0.546 17.525 1.00 46.81 79 GLY A CA 1
ATOM 637 C C . GLY A 1 79 ? -3.482 -0.567 18.510 1.00 46.81 79 GLY A C 1
ATOM 638 O O . GLY A 1 79 ? -4.684 -0.800 18.774 1.00 46.81 79 GLY A O 1
#